Protein AF-A0A524FXG8-F1 (afdb_monomer_lite)

Radius of gyration: 23.09 Å; chains: 1; bounding box: 53×22×73 Å

Structure (mmCIF, N/CA/C/O backbone):
data_AF-A0A524FXG8-F1
#
_entry.id   AF-A0A524FXG8-F1
#
loop_
_atom_site.group_PDB
_atom_site.id
_atom_site.type_symbol
_atom_site.label_atom_id
_atom_site.label_alt_id
_atom_site.label_comp_id
_atom_site.label_asym_id
_atom_site.label_entity_id
_atom_site.label_seq_id
_atom_site.pdbx_PDB_ins_code
_atom_site.Cartn_x
_atom_site.Cartn_y
_atom_site.Cartn_z
_atom_site.occupancy
_atom_site.B_iso_or_equiv
_atom_site.auth_seq_id
_atom_site.auth_comp_id
_atom_site.auth_asym_id
_atom_site.auth_atom_id
_atom_site.pdbx_PDB_model_num
ATOM 1 N N . MET A 1 1 ? -6.587 5.532 -17.622 1.00 49.75 1 MET A N 1
ATOM 2 C CA . MET A 1 1 ? -5.555 4.882 -16.788 1.00 49.75 1 MET A CA 1
ATOM 3 C C . MET A 1 1 ? -4.461 5.917 -16.644 1.00 49.75 1 MET A C 1
ATOM 5 O O . MET A 1 1 ? -4.173 6.548 -17.646 1.00 49.75 1 MET A O 1
ATOM 9 N N . SER A 1 2 ? -3.969 6.210 -15.441 1.00 56.56 2 SER A N 1
ATOM 10 C CA . SER A 1 2 ? -2.902 7.207 -15.294 1.00 56.56 2 SER A CA 1
ATOM 11 C C . SER A 1 2 ? -1.637 6.649 -15.944 1.00 56.56 2 SER A C 1
ATOM 13 O O . SER A 1 2 ? -1.102 5.656 -15.456 1.00 56.56 2 SER A O 1
ATOM 15 N N . ASP A 1 3 ? -1.191 7.257 -17.042 1.00 66.06 3 ASP A N 1
ATOM 16 C CA . ASP A 1 3 ? 0.028 6.901 -17.789 1.00 66.06 3 ASP A CA 1
ATOM 17 C C . ASP A 1 3 ? 1.306 7.347 -17.053 1.00 66.06 3 ASP A C 1
ATOM 19 O O . ASP A 1 3 ? 2.302 7.729 -17.659 1.00 66.06 3 ASP A O 1
ATOM 23 N N . GLU A 1 4 ? 1.269 7.359 -15.721 1.00 83.06 4 GLU A N 1
ATOM 24 C CA . GLU A 1 4 ? 2.396 7.785 -14.906 1.00 83.06 4 GLU A CA 1
ATOM 25 C C . GLU A 1 4 ? 3.505 6.746 -15.040 1.00 83.06 4 GLU A C 1
ATOM 27 O O . GLU A 1 4 ? 3.271 5.554 -14.827 1.00 83.06 4 GLU A O 1
ATOM 32 N N . GLU A 1 5 ? 4.702 7.177 -15.424 1.00 90.25 5 GLU A N 1
ATOM 33 C CA . GLU A 1 5 ? 5.853 6.300 -15.607 1.00 90.25 5 GLU A CA 1
ATOM 34 C C . GLU A 1 5 ? 6.448 5.886 -14.259 1.00 90.25 5 GLU A C 1
ATOM 36 O O . GLU A 1 5 ? 6.342 6.577 -13.251 1.00 90.25 5 GLU A O 1
ATOM 41 N N . CYS A 1 6 ? 7.063 4.703 -14.195 1.00 90.94 6 CYS A N 1
ATOM 42 C CA . CYS A 1 6 ? 7.815 4.316 -13.007 1.00 90.94 6 CYS A CA 1
ATOM 43 C C . CYS A 1 6 ? 9.020 5.261 -12.854 1.00 90.94 6 CYS A C 1
ATOM 45 O O . CYS A 1 6 ? 9.872 5.262 -13.746 1.00 90.94 6 CYS A O 1
ATOM 47 N N . PRO A 1 7 ? 9.175 5.970 -11.721 1.00 91.44 7 PRO A N 1
ATOM 48 C CA . PRO A 1 7 ? 10.256 6.941 -11.542 1.00 91.44 7 PRO A CA 1
ATOM 49 C C . PRO A 1 7 ? 11.654 6.305 -11.576 1.00 91.44 7 PRO A C 1
ATOM 51 O O . PRO A 1 7 ? 12.638 6.995 -11.810 1.00 91.44 7 PRO A O 1
ATOM 54 N N . ASN A 1 8 ? 11.753 4.987 -11.367 1.00 92.38 8 ASN A N 1
ATOM 55 C CA . ASN A 1 8 ? 13.028 4.272 -11.373 1.00 92.38 8 ASN A CA 1
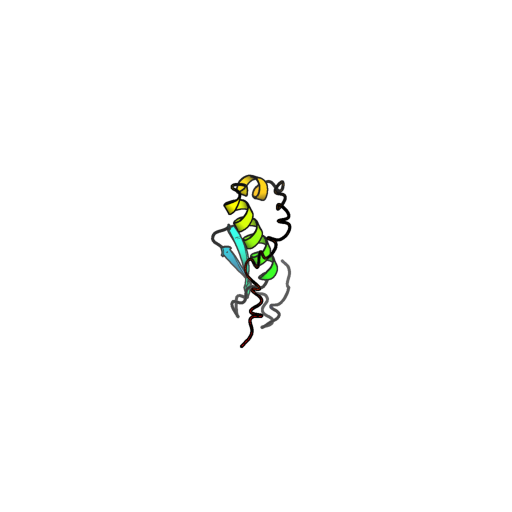ATOM 56 C C . ASN A 1 8 ? 13.435 3.731 -12.756 1.00 92.38 8 ASN A C 1
ATOM 58 O O . ASN A 1 8 ? 14.619 3.573 -13.028 1.00 92.38 8 ASN 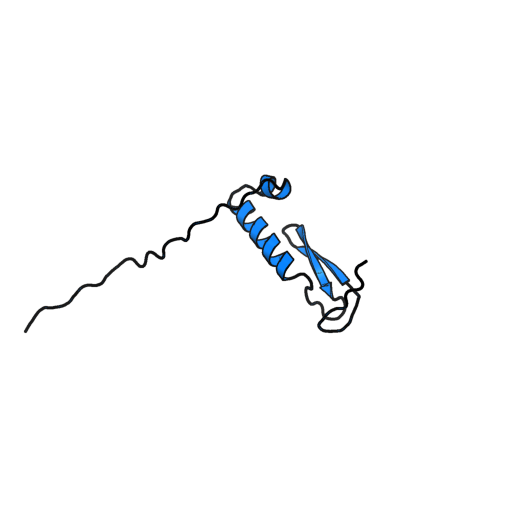A O 1
ATOM 62 N N . CYS A 1 9 ? 12.482 3.374 -13.624 1.00 93.38 9 CYS A N 1
ATOM 63 C CA . CYS A 1 9 ? 12.806 2.679 -14.881 1.00 93.38 9 CYS A CA 1
ATOM 64 C C . CYS A 1 9 ? 11.994 3.127 -16.106 1.00 93.38 9 CYS A C 1
ATOM 66 O O . CYS A 1 9 ? 12.067 2.466 -17.141 1.00 93.38 9 CYS A O 1
ATOM 68 N N . GLY A 1 10 ? 11.172 4.175 -15.989 1.00 91.94 10 GLY A N 1
ATOM 69 C CA . GLY A 1 10 ? 10.361 4.732 -17.082 1.00 91.94 10 GLY A CA 1
ATOM 70 C C . GLY A 1 10 ? 9.231 3.824 -17.585 1.00 91.94 10 GLY A C 1
ATOM 71 O O . GLY A 1 10 ? 8.564 4.133 -18.562 1.00 91.94 10 GLY A O 1
ATOM 72 N N . ALA A 1 11 ? 9.004 2.664 -16.962 1.00 92.25 11 ALA A N 1
ATOM 73 C CA . ALA A 1 11 ? 7.985 1.722 -17.420 1.00 92.25 11 ALA A CA 1
ATOM 74 C C . ALA A 1 11 ? 6.578 2.163 -16.996 1.00 92.25 11 ALA A C 1
ATOM 76 O O . ALA A 1 11 ? 6.364 2.551 -15.844 1.00 92.25 11 ALA A O 1
ATOM 77 N N . THR A 1 12 ? 5.608 2.018 -17.894 1.00 91.56 12 THR A N 1
ATOM 78 C CA . THR A 1 12 ? 4.184 2.295 -17.644 1.00 91.56 12 THR A CA 1
ATOM 79 C C . THR A 1 12 ? 3.411 1.066 -17.166 1.00 91.56 12 THR A C 1
ATOM 81 O O . THR A 1 12 ? 2.306 1.194 -16.645 1.00 91.56 12 THR A O 1
ATOM 84 N N . GLY A 1 13 ? 3.988 -0.132 -17.294 1.00 91.44 13 GLY A N 1
ATOM 85 C CA . GLY A 1 13 ? 3.371 -1.367 -16.828 1.00 91.44 13 GLY A CA 1
ATOM 86 C C . GLY A 1 13 ? 3.236 -1.415 -15.303 1.00 91.44 13 GLY A C 1
ATOM 87 O O . GLY A 1 13 ? 4.078 -0.908 -14.548 1.00 91.44 13 GLY A O 1
ATOM 88 N N . ARG A 1 14 ? 2.123 -1.995 -14.840 1.00 93.38 14 ARG A N 1
ATOM 89 C CA . ARG A 1 14 ? 1.740 -2.060 -13.425 1.00 93.38 14 ARG A CA 1
ATOM 90 C C . ARG A 1 14 ? 1.222 -3.448 -13.069 1.00 93.38 14 ARG A C 1
ATOM 92 O O . ARG A 1 14 ? 0.391 -4.004 -13.780 1.00 93.38 14 ARG A O 1
ATOM 99 N N . ILE A 1 15 ? 1.658 -3.971 -11.929 1.00 94.31 15 ILE A N 1
ATOM 100 C CA . ILE A 1 15 ? 1.132 -5.190 -11.313 1.00 94.31 15 ILE A CA 1
ATOM 101 C C . ILE A 1 15 ? 0.352 -4.772 -10.070 1.00 94.31 15 ILE A C 1
ATOM 103 O O . ILE A 1 15 ? 0.906 -4.146 -9.169 1.00 94.31 15 ILE A O 1
ATOM 107 N N . VAL A 1 16 ? -0.930 -5.128 -10.009 1.00 95.25 16 VAL A N 1
ATOM 108 C CA . VAL A 1 16 ? -1.771 -4.874 -8.833 1.00 95.25 16 VAL A CA 1
ATOM 109 C C . VAL A 1 16 ? -1.827 -6.129 -7.974 1.00 95.25 16 VAL A C 1
ATOM 111 O O . VAL A 1 16 ? -2.128 -7.215 -8.470 1.00 95.25 16 VAL A O 1
ATOM 114 N N . ARG A 1 17 ? -1.545 -5.974 -6.681 1.00 94.94 17 ARG A N 1
ATOM 115 C CA . ARG A 1 17 ? -1.680 -7.019 -5.661 1.00 94.94 17 ARG A CA 1
ATOM 116 C C . ARG A 1 17 ? -2.462 -6.481 -4.470 1.00 94.94 17 ARG A C 1
ATOM 118 O O . ARG A 1 17 ? -2.676 -5.278 -4.344 1.00 94.94 17 ARG A O 1
ATOM 125 N N . TYR A 1 18 ? -2.899 -7.389 -3.613 1.00 95.06 18 TYR A N 1
ATOM 126 C CA . TYR A 1 18 ? -3.519 -7.053 -2.341 1.00 95.06 18 TYR A CA 1
ATOM 127 C C . TYR A 1 18 ? -2.768 -7.784 -1.242 1.00 95.06 18 TYR A C 1
ATOM 129 O O . TYR A 1 18 ? -2.534 -8.990 -1.348 1.00 95.06 18 TYR A O 1
ATOM 137 N N . ASN A 1 19 ? -2.38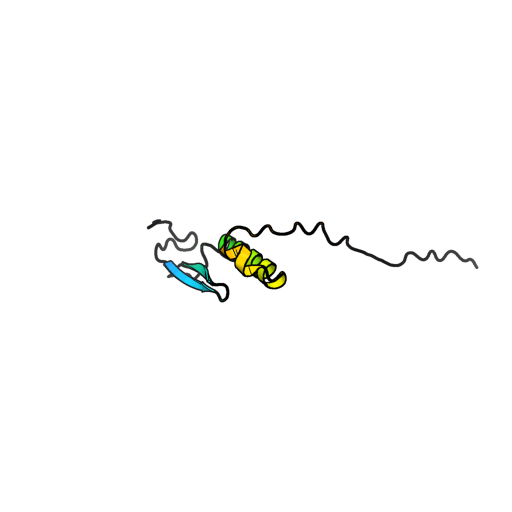6 -7.058 -0.196 1.00 92.88 19 ASN A N 1
ATOM 138 C CA . ASN A 1 19 ? -1.757 -7.680 0.960 1.00 92.88 19 ASN A CA 1
ATOM 139 C C . ASN A 1 19 ? -2.799 -8.388 1.846 1.00 92.88 19 ASN A C 1
ATOM 141 O O . ASN A 1 19 ? -4.003 -8.348 1.586 1.00 92.88 19 ASN A O 1
ATOM 145 N N . LYS A 1 20 ? -2.350 -9.012 2.943 1.00 92.31 20 LYS A N 1
ATOM 146 C CA . LYS A 1 20 ? -3.229 -9.743 3.881 1.00 92.31 20 LYS A CA 1
ATOM 147 C C . LYS A 1 20 ? -4.354 -8.897 4.499 1.00 92.31 20 LYS A C 1
ATOM 149 O O . LYS A 1 20 ? -5.326 -9.450 4.999 1.00 92.31 20 LYS A O 1
ATOM 154 N N . TRP A 1 21 ? -4.210 -7.573 4.487 1.00 91.50 21 TRP A N 1
ATOM 155 C CA . TRP A 1 21 ? -5.187 -6.612 5.000 1.00 91.50 21 TRP A CA 1
ATOM 156 C C . TRP A 1 21 ? -6.124 -6.082 3.904 1.00 91.50 21 TRP A C 1
ATOM 158 O O . TRP A 1 21 ? -6.880 -5.144 4.148 1.00 91.50 21 TRP A O 1
ATOM 168 N N . HIS A 1 22 ? -6.069 -6.666 2.702 1.00 91.19 22 HIS A N 1
ATOM 169 C CA . HIS A 1 22 ? -6.770 -6.207 1.502 1.00 91.19 22 HIS A CA 1
ATOM 170 C C . HIS A 1 22 ? -6.422 -4.764 1.094 1.00 91.19 22 HIS A C 1
ATOM 172 O O . HIS A 1 22 ? -7.202 -4.094 0.417 1.00 91.19 22 HIS A O 1
ATOM 178 N N . VAL A 1 23 ? -5.229 -4.279 1.455 1.00 93.69 23 VAL A N 1
ATOM 179 C CA . VAL A 1 23 ? -4.716 -2.993 0.967 1.00 93.69 23 VAL A CA 1
ATOM 180 C C . VAL A 1 23 ? -4.111 -3.199 -0.419 1.00 93.69 23 VAL A C 1
ATOM 182 O O . VAL A 1 23 ? -3.342 -4.137 -0.632 1.00 93.69 23 VAL A O 1
ATOM 185 N N . LYS A 1 24 ? -4.485 -2.330 -1.362 1.00 95.44 24 LYS A N 1
ATOM 186 C CA . LYS A 1 24 ? -4.033 -2.370 -2.755 1.00 95.44 24 LYS A CA 1
ATOM 187 C C . LYS A 1 24 ? -2.573 -1.931 -2.861 1.00 95.44 24 LYS A C 1
ATOM 189 O O . LYS A 1 24 ? -2.244 -0.796 -2.527 1.00 95.44 24 LYS A O 1
ATOM 194 N N . GLU A 1 25 ? -1.741 -2.793 -3.420 1.00 96.19 25 GLU A N 1
ATOM 195 C CA . GLU A 1 25 ? -0.335 -2.536 -3.717 1.00 96.19 25 GLU A CA 1
ATOM 196 C C . GLU A 1 25 ? -0.148 -2.463 -5.233 1.00 96.19 25 GLU A C 1
ATOM 198 O O . GLU A 1 25 ? -0.618 -3.327 -5.981 1.00 96.19 25 GLU A O 1
ATOM 203 N N . VAL A 1 26 ? 0.524 -1.417 -5.699 1.00 95.75 26 VAL A N 1
ATOM 204 C CA . VAL A 1 26 ? 0.779 -1.169 -7.117 1.00 95.75 26 VAL A CA 1
ATOM 205 C C . VAL A 1 26 ? 2.276 -1.236 -7.346 1.00 95.75 26 VAL A C 1
ATOM 207 O O . VAL A 1 26 ? 3.017 -0.363 -6.912 1.00 95.75 26 VAL A O 1
ATOM 210 N N . TYR A 1 27 ? 2.721 -2.265 -8.053 1.00 95.25 27 TYR A N 1
ATOM 211 C CA . TYR A 1 27 ? 4.125 -2.475 -8.373 1.00 95.25 27 TYR A CA 1
ATOM 212 C C . TYR A 1 27 ? 4.420 -2.111 -9.823 1.00 95.25 27 TYR A C 1
ATOM 214 O O . TYR A 1 27 ? 3.582 -2.305 -10.703 1.00 95.25 27 TYR A O 1
ATOM 222 N N . CYS A 1 28 ? 5.633 -1.636 -10.088 1.00 95.00 28 CYS A N 1
ATOM 223 C CA . CYS A 1 28 ? 6.169 -1.604 -11.444 1.00 95.00 28 CYS A CA 1
ATOM 224 C C . CYS A 1 28 ? 6.367 -3.038 -11.957 1.00 95.00 28 CYS A C 1
ATOM 226 O O . CYS A 1 28 ? 6.915 -3.878 -11.244 1.00 95.00 28 CYS A O 1
ATOM 228 N N . ASP A 1 29 ? 5.955 -3.322 -13.189 1.00 94.94 29 ASP A N 1
ATOM 229 C CA . ASP A 1 29 ? 6.085 -4.654 -13.791 1.00 94.94 29 ASP A CA 1
ATOM 230 C C . ASP A 1 29 ? 7.531 -5.033 -14.149 1.00 94.94 29 ASP A C 1
ATOM 232 O O . ASP A 1 29 ? 7.878 -6.209 -14.138 1.00 94.94 29 ASP A O 1
ATOM 236 N N . LYS A 1 30 ? 8.386 -4.046 -14.441 1.00 95.19 30 LYS A N 1
ATOM 237 C CA . LYS A 1 30 ? 9.793 -4.283 -14.790 1.00 95.19 30 LYS A CA 1
ATOM 238 C C . LYS A 1 30 ? 10.701 -4.389 -13.573 1.00 95.19 30 LYS A C 1
ATOM 240 O O . LYS A 1 30 ? 11.462 -5.344 -13.452 1.00 95.19 30 LYS A O 1
ATOM 245 N N . CYS A 1 31 ? 10.673 -3.386 -12.697 1.00 95.31 31 CYS A N 1
ATOM 246 C CA . CYS A 1 31 ? 11.601 -3.302 -11.565 1.00 95.31 31 CYS A CA 1
ATOM 247 C C . C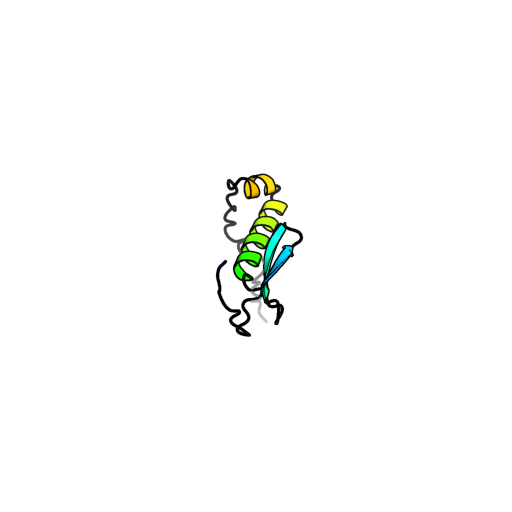YS A 1 31 ? 11.002 -3.788 -10.238 1.00 95.31 31 CYS A C 1
ATOM 249 O O . CYS A 1 31 ? 11.717 -3.820 -9.243 1.00 95.31 31 CYS A O 1
ATOM 251 N N . HIS A 1 32 ? 9.720 -4.174 -10.214 1.00 94.25 32 HIS A N 1
ATOM 252 C CA . HIS A 1 32 ? 9.031 -4.731 -9.041 1.00 94.25 32 HIS A CA 1
ATOM 253 C C . HIS A 1 32 ? 9.065 -3.848 -7.782 1.00 94.25 32 HIS A C 1
ATOM 255 O O . HIS A 1 32 ? 8.895 -4.338 -6.668 1.00 94.25 32 HIS A O 1
ATOM 261 N N . ILE A 1 33 ? 9.242 -2.536 -7.947 1.00 93.69 33 ILE A N 1
ATOM 262 C CA . ILE A 1 33 ? 9.156 -1.557 -6.858 1.00 93.69 33 ILE A CA 1
ATOM 263 C C . ILE A 1 33 ? 7.691 -1.193 -6.621 1.00 93.69 33 ILE A C 1
ATOM 265 O O . ILE A 1 33 ? 6.944 -1.000 -7.581 1.00 93.69 33 ILE A O 1
ATOM 269 N N . CYS A 1 34 ? 7.292 -1.086 -5.351 1.00 94.06 34 CYS A N 1
ATOM 270 C CA . CYS A 1 34 ? 5.969 -0.603 -4.964 1.00 94.06 34 CYS A CA 1
ATOM 271 C C . CYS A 1 34 ? 5.891 0.917 -5.157 1.00 94.06 34 CYS A C 1
ATOM 273 O O . CYS A 1 34 ? 6.639 1.683 -4.550 1.00 94.06 34 CYS A O 1
ATOM 275 N N . LEU A 1 35 ? 4.983 1.347 -6.021 1.00 94.56 35 LEU A N 1
ATOM 276 C CA . LEU A 1 35 ? 4.824 2.730 -6.459 1.00 94.56 35 LEU A CA 1
ATOM 277 C C . LEU A 1 35 ? 3.905 3.531 -5.540 1.00 94.56 35 LEU A C 1
ATOM 279 O O . LEU A 1 35 ? 3.991 4.749 -5.515 1.00 94.56 35 LEU A O 1
ATOM 283 N N . ASN A 1 36 ? 3.062 2.857 -4.757 1.00 94.88 36 ASN A N 1
ATOM 284 C CA . ASN A 1 36 ? 2.198 3.477 -3.756 1.00 94.88 36 ASN A CA 1
ATOM 285 C C . ASN A 1 36 ? 2.603 3.074 -2.327 1.00 94.88 36 ASN A C 1
ATOM 287 O O . ASN A 1 36 ? 1.752 2.852 -1.469 1.00 94.88 36 ASN A O 1
ATOM 291 N N . THR A 1 37 ? 3.913 2.956 -2.073 1.00 94.06 37 THR A N 1
ATOM 292 C CA . THR A 1 37 ? 4.456 2.477 -0.787 1.00 94.06 37 THR A CA 1
ATOM 293 C C . THR A 1 37 ? 3.927 3.272 0.408 1.00 94.06 37 THR A C 1
ATOM 295 O O . THR A 1 37 ? 3.520 2.664 1.394 1.00 94.06 37 THR A O 1
ATOM 298 N N . GLU A 1 38 ? 3.895 4.603 0.323 1.00 94.56 38 GLU A N 1
ATOM 299 C CA . GLU A 1 38 ? 3.430 5.465 1.421 1.00 94.56 38 GLU A CA 1
ATOM 300 C C . GLU A 1 38 ? 1.950 5.215 1.745 1.00 94.56 38 GLU A C 1
ATOM 302 O O . GLU A 1 38 ? 1.602 4.945 2.894 1.00 94.56 38 GLU A O 1
ATOM 307 N N . GLU A 1 39 ? 1.092 5.178 0.720 1.00 93.38 39 GLU A N 1
ATOM 308 C CA . GLU A 1 39 ? -0.338 4.874 0.864 1.00 93.38 39 GLU A CA 1
ATOM 309 C C . GLU A 1 39 ? -0.561 3.475 1.466 1.00 93.38 39 GLU A C 1
ATOM 311 O O . GLU A 1 39 ? -1.402 3.288 2.350 1.00 93.38 39 GLU A O 1
ATOM 316 N N . VAL A 1 40 ? 0.204 2.477 1.007 1.00 94.50 40 VAL A N 1
ATOM 317 C CA . VAL A 1 40 ? 0.132 1.104 1.524 1.00 94.50 40 VAL A CA 1
ATOM 318 C C . VAL A 1 40 ? 0.520 1.064 2.996 1.00 94.50 40 VAL A C 1
ATOM 320 O O . VAL A 1 40 ? -0.170 0.412 3.785 1.00 94.50 40 VAL A O 1
ATOM 323 N N . GLN A 1 41 ? 1.603 1.743 3.377 1.00 94.50 41 GLN A N 1
ATOM 324 C CA . GLN A 1 41 ? 2.075 1.798 4.758 1.00 94.50 41 GLN A CA 1
ATOM 325 C C . GLN A 1 41 ? 1.054 2.475 5.670 1.00 94.50 41 GLN A C 1
ATOM 327 O O . GLN A 1 41 ? 0.716 1.917 6.716 1.00 94.50 41 GLN A O 1
ATOM 332 N N . GLU A 1 42 ? 0.517 3.625 5.265 1.00 93.50 42 GLU A N 1
ATOM 333 C CA . GLU A 1 42 ? -0.483 4.365 6.034 1.00 93.50 42 GLU A CA 1
ATOM 334 C C . GLU A 1 42 ? -1.757 3.538 6.241 1.00 93.50 42 GLU A C 1
ATOM 336 O O . GLU A 1 42 ? -2.170 3.295 7.378 1.00 93.50 42 GLU A O 1
ATOM 341 N N . LYS A 1 43 ? -2.342 3.009 5.158 1.00 93.06 43 LYS A N 1
ATOM 342 C CA . LYS A 1 43 ? -3.553 2.179 5.241 1.00 93.06 43 LYS A CA 1
ATOM 343 C C . LYS A 1 43 ? -3.319 0.918 6.057 1.00 93.06 43 LYS A C 1
ATOM 345 O O . LYS A 1 43 ? -4.145 0.562 6.893 1.00 93.06 43 LYS A O 1
ATOM 350 N N . THR A 1 44 ? -2.181 0.257 5.863 1.00 93.94 44 THR A N 1
ATOM 351 C CA . THR A 1 44 ? -1.829 -0.937 6.639 1.00 93.94 44 THR A CA 1
ATOM 352 C C . THR A 1 44 ? -1.698 -0.609 8.124 1.00 93.94 44 THR A C 1
ATOM 354 O O . THR A 1 44 ? -2.189 -1.372 8.955 1.00 93.94 44 THR A O 1
ATOM 357 N N . ARG A 1 45 ? -1.091 0.531 8.478 1.00 93.56 45 ARG A N 1
ATOM 358 C CA . ARG A 1 45 ? -0.992 0.992 9.868 1.00 93.56 45 ARG A CA 1
ATOM 359 C C . ARG A 1 45 ? -2.375 1.237 10.472 1.00 93.56 45 ARG A C 1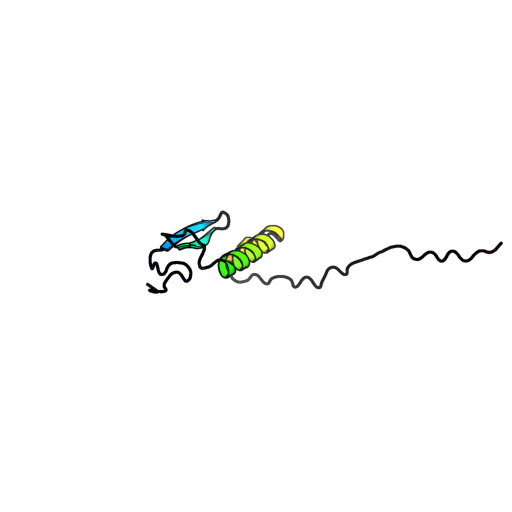
ATOM 361 O O . ARG A 1 45 ? -2.632 0.756 11.572 1.00 93.56 45 ARG A O 1
ATOM 368 N N . LEU A 1 46 ? -3.274 1.915 9.758 1.00 91.94 46 LEU A N 1
ATOM 369 C CA . LEU A 1 46 ? -4.646 2.160 10.221 1.00 91.94 46 LEU A CA 1
ATOM 370 C C . LEU A 1 46 ? -5.418 0.856 10.454 1.00 91.94 46 LEU A C 1
ATOM 372 O O . LEU A 1 46 ? -6.012 0.678 11.516 1.00 91.94 46 LEU A O 1
ATOM 376 N N . VAL A 1 47 ? -5.345 -0.091 9.512 1.00 93.06 47 VAL A N 1
ATOM 377 C CA . VAL A 1 47 ? -5.985 -1.410 9.653 1.00 93.06 47 VAL A CA 1
ATOM 378 C C . VAL A 1 47 ? -5.424 -2.172 10.852 1.00 93.06 47 VAL A C 1
ATOM 380 O O . VAL A 1 47 ? -6.185 -2.777 11.602 1.00 93.06 47 VAL A O 1
ATOM 383 N N . GLN A 1 48 ? -4.111 -2.119 11.088 1.00 92.44 48 GLN A N 1
ATOM 384 C CA . GLN A 1 48 ? -3.498 -2.774 12.246 1.00 92.44 48 GLN A CA 1
ATOM 385 C C . GLN A 1 48 ? -3.965 -2.181 13.579 1.00 92.44 48 GLN A C 1
ATOM 387 O O . GLN A 1 48 ? -4.220 -2.936 14.518 1.00 92.44 48 GLN A O 1
ATOM 392 N N . ILE A 1 49 ? -4.085 -0.853 13.673 1.00 92.94 49 ILE A N 1
ATOM 393 C CA . ILE A 1 49 ? -4.574 -0.191 14.889 1.00 92.94 49 ILE A CA 1
ATOM 394 C C . ILE A 1 49 ? -6.050 -0.536 15.103 1.00 92.94 49 ILE A C 1
ATOM 396 O O . ILE A 1 49 ? -6.399 -1.050 16.164 1.00 92.94 49 ILE A O 1
ATOM 400 N N . ALA A 1 50 ? -6.895 -0.375 14.083 1.00 91.88 50 ALA A N 1
ATOM 401 C CA . ALA A 1 50 ? -8.311 -0.722 14.169 1.00 91.88 50 ALA A CA 1
ATOM 402 C C . ALA A 1 50 ? -8.522 -2.210 14.501 1.00 91.88 50 ALA A C 1
ATOM 404 O O . ALA A 1 50 ? -9.387 -2.548 15.304 1.00 91.88 50 ALA A O 1
ATOM 405 N N . SER A 1 51 ? -7.702 -3.111 13.948 1.00 92.25 51 SER A N 1
ATOM 406 C CA . SER A 1 51 ? -7.708 -4.537 14.300 1.00 92.25 51 SER A CA 1
ATOM 407 C C . SER A 1 51 ? -7.370 -4.777 15.763 1.00 92.25 51 SER A C 1
ATOM 409 O O . SER A 1 51 ? -8.002 -5.625 16.386 1.00 92.25 51 SER A O 1
ATOM 411 N N . ARG A 1 52 ? -6.391 -4.054 16.314 1.00 92.88 52 ARG A N 1
ATOM 412 C CA . ARG A 1 52 ? -6.014 -4.161 17.729 1.00 92.88 52 ARG A CA 1
ATOM 413 C C . ARG A 1 52 ? -7.114 -3.637 18.650 1.00 92.88 52 ARG A C 1
ATOM 415 O O . ARG A 1 52 ? -7.329 -4.202 19.713 1.00 92.88 52 ARG A O 1
ATOM 422 N N . GLU A 1 53 ? -7.810 -2.586 18.231 1.00 92.44 53 GLU A N 1
ATOM 423 C CA . GLU A 1 53 ? -8.919 -1.984 18.977 1.00 92.44 53 GLU A CA 1
ATOM 424 C C . GLU A 1 53 ? -10.251 -2.739 18.803 1.00 92.44 53 GLU A C 1
ATOM 426 O O . GLU A 1 53 ? -11.231 -2.393 19.456 1.00 92.44 53 GLU A O 1
ATOM 431 N N . GLY A 1 54 ? -10.319 -3.756 17.931 1.00 92.31 54 GLY A N 1
ATOM 432 C CA . GLY A 1 54 ? -11.566 -4.464 17.608 1.00 92.31 54 GLY A CA 1
ATOM 433 C C . GLY A 1 54 ? -12.536 -3.658 16.730 1.00 92.31 54 GLY A C 1
ATOM 434 O O . GLY A 1 54 ? -13.703 -4.014 16.604 1.00 92.31 54 GLY A O 1
ATOM 435 N N . LYS A 1 55 ? -12.051 -2.589 16.091 1.00 92.75 55 LYS A N 1
ATOM 436 C CA . LYS A 1 55 ? -12.825 -1.582 15.349 1.00 92.75 55 LYS A CA 1
ATOM 437 C C . LYS A 1 55 ? -12.659 -1.669 13.829 1.00 92.75 55 LYS A C 1
ATOM 439 O O . LYS A 1 55 ? -12.869 -0.689 13.118 1.00 92.75 55 LYS A O 1
ATOM 444 N N . LEU A 1 56 ? -12.293 -2.837 13.290 1.00 91.00 56 LEU A N 1
ATOM 445 C CA . LEU A 1 56 ? -12.158 -3.024 11.834 1.00 91.00 56 LEU A CA 1
ATOM 446 C C . LEU A 1 56 ? -13.432 -2.647 11.075 1.00 91.00 56 LEU A C 1
ATOM 448 O O . LEU A 1 56 ? -13.348 -2.049 10.009 1.00 91.00 56 LEU A O 1
ATOM 452 N N . ASN A 1 57 ? -14.605 -2.960 11.631 1.00 91.25 57 ASN A N 1
ATOM 453 C CA . ASN A 1 57 ? -15.871 -2.619 10.991 1.00 91.25 57 ASN A CA 1
ATOM 454 C C . ASN A 1 57 ? -16.049 -1.096 10.866 1.00 91.25 57 ASN A C 1
ATOM 456 O O . ASN A 1 57 ? -16.372 -0.604 9.791 1.00 91.25 57 ASN A O 1
ATOM 460 N N . GLU A 1 58 ? -15.747 -0.338 11.924 1.00 90.75 58 GLU A N 1
ATOM 461 C CA . GLU A 1 58 ? -15.777 1.131 11.892 1.00 90.75 58 GLU A CA 1
ATOM 462 C C . GLU A 1 58 ? -14.799 1.692 10.851 1.00 90.75 58 GLU A C 1
ATOM 464 O O . GLU A 1 58 ? -15.110 2.671 10.171 1.00 90.75 58 GLU A O 1
ATOM 469 N N . LEU A 1 59 ? -13.630 1.057 10.690 1.00 91.31 59 LEU A N 1
ATOM 470 C CA . LEU A 1 59 ? -12.641 1.469 9.693 1.00 91.31 59 LEU A CA 1
ATOM 471 C C . LEU A 1 59 ? -13.184 1.286 8.277 1.00 91.31 59 LEU A C 1
ATOM 473 O O . LEU A 1 59 ? -13.108 2.210 7.470 1.00 91.31 59 LEU A O 1
ATOM 477 N N . TYR A 1 60 ? -13.776 0.128 7.985 1.00 86.50 60 TYR A N 1
ATOM 478 C CA . TYR A 1 60 ? -14.362 -0.139 6.672 1.00 86.50 60 TYR A CA 1
ATOM 479 C C . TYR A 1 60 ? -15.632 0.679 6.398 1.00 86.50 60 TYR A C 1
ATOM 481 O O . TYR A 1 60 ? -15.912 0.982 5.240 1.00 86.50 60 TYR A O 1
ATOM 489 N N . MET A 1 61 ? -16.371 1.086 7.435 1.00 90.12 61 MET A N 1
ATOM 490 C CA . MET A 1 61 ? -17.522 1.991 7.315 1.00 90.12 61 MET A CA 1
ATOM 491 C C . MET A 1 61 ? -17.134 3.477 7.225 1.00 90.12 61 MET A C 1
ATOM 493 O O . MET A 1 61 ? -18.005 4.318 7.015 1.00 90.12 61 MET A O 1
ATOM 497 N N . GLY A 1 62 ? -15.848 3.817 7.371 1.00 87.56 62 GLY A N 1
ATOM 498 C CA . GLY A 1 62 ? -15.363 5.200 7.318 1.00 87.56 62 GLY A CA 1
ATOM 499 C C . GLY A 1 62 ? -15.703 6.039 8.554 1.00 87.56 62 GLY A C 1
ATOM 500 O O . GLY A 1 62 ? -15.560 7.258 8.520 1.00 87.56 62 GLY A O 1
ATOM 501 N N . THR A 1 63 ? -16.146 5.411 9.645 1.00 89.12 63 THR A N 1
ATOM 502 C CA . THR A 1 63 ? -16.479 6.083 10.914 1.00 89.12 63 THR A CA 1
ATOM 503 C C . THR A 1 63 ? -15.367 5.967 11.952 1.00 89.12 63 THR A C 1
ATOM 505 O O . THR A 1 63 ? -15.474 6.547 13.031 1.00 89.12 63 THR A O 1
ATOM 508 N N . TYR A 1 64 ? -14.303 5.220 11.647 1.00 86.75 64 TYR A N 1
ATOM 509 C CA . TYR A 1 64 ? -13.169 5.055 12.543 1.00 86.75 64 TYR A CA 1
ATOM 510 C C . TYR A 1 64 ? -12.432 6.371 12.761 1.00 86.75 64 TYR A C 1
ATOM 512 O O . TYR A 1 64 ? -11.860 6.955 11.840 1.00 86.75 64 TYR A O 1
ATOM 520 N N . GLN A 1 65 ? -12.401 6.800 14.015 1.00 81.75 65 GLN A N 1
ATOM 521 C CA . GLN A 1 65 ? -11.512 7.850 14.472 1.00 81.75 65 GLN A CA 1
ATOM 522 C C . GLN A 1 65 ? -10.371 7.191 15.225 1.00 81.75 65 GLN A C 1
ATOM 524 O O . GLN A 1 65 ? -10.583 6.557 16.259 1.00 81.75 65 GLN A O 1
ATOM 529 N N . GLN A 1 66 ? -9.158 7.344 14.699 1.00 76.19 66 GLN A N 1
ATOM 530 C CA . GLN A 1 66 ? -7.975 6.923 15.424 1.00 76.19 66 GLN A CA 1
ATOM 531 C C . GLN A 1 66 ? -7.919 7.711 16.733 1.00 76.19 66 GLN A C 1
ATOM 533 O O . GLN A 1 66 ? -7.817 8.941 16.728 1.00 76.19 66 GLN A O 1
ATOM 538 N N . SER A 1 67 ? -7.974 6.995 17.853 1.00 67.69 67 SER A N 1
ATOM 539 C CA . SER A 1 67 ? -7.723 7.570 19.168 1.00 67.69 67 SER A CA 1
ATOM 540 C C . SER A 1 67 ? -6.336 8.214 19.119 1.00 67.69 67 SER A C 1
ATOM 542 O O . SER A 1 67 ? -5.342 7.528 18.860 1.00 67.69 67 SER A O 1
ATOM 544 N N . LYS A 1 68 ? -6.242 9.537 19.305 1.00 58.69 68 LYS A N 1
ATOM 545 C CA . LYS A 1 68 ? -4.948 10.182 19.543 1.00 58.69 68 LYS A CA 1
ATOM 546 C C . LYS A 1 68 ? -4.439 9.608 20.857 1.00 58.69 68 LYS A C 1
ATOM 548 O O . LYS A 1 68 ? -4.870 10.044 21.917 1.00 58.69 68 LYS A O 1
ATOM 553 N N . ASN A 1 69 ? -3.565 8.611 20.789 1.00 53.56 69 ASN A N 1
ATOM 554 C CA . ASN A 1 69 ? -2.721 8.292 21.926 1.00 53.56 69 ASN A CA 1
ATOM 555 C C . ASN A 1 69 ? -1.840 9.524 22.127 1.00 53.56 69 ASN A C 1
ATOM 557 O O . ASN A 1 69 ? -0.849 9.708 21.418 1.00 53.56 69 ASN A O 1
ATOM 561 N N . GLU A 1 70 ? -2.256 10.407 23.038 1.00 46.44 70 GLU A N 1
ATOM 562 C CA . GLU A 1 70 ? -1.318 11.262 23.751 1.00 46.44 70 GLU A CA 1
ATOM 563 C C . GLU A 1 70 ? -0.201 10.348 24.234 1.00 46.44 70 GLU A C 1
ATOM 565 O O . GLU A 1 70 ? -0.467 9.257 24.749 1.00 46.44 70 GLU A O 1
ATOM 570 N N . GLY A 1 71 ? 1.031 10.740 23.908 1.00 43.03 71 GLY A N 1
ATOM 571 C CA . GLY A 1 71 ? 2.211 9.920 24.094 1.00 43.03 71 GLY A CA 1
ATOM 572 C C . GLY A 1 71 ? 2.174 9.219 25.440 1.00 43.03 71 GLY A C 1
ATOM 573 O O . GLY A 1 71 ? 1.909 9.832 26.474 1.00 43.03 71 GLY A O 1
ATOM 574 N N . THR A 1 72 ? 2.456 7.921 25.416 1.00 46.38 72 THR A N 1
ATOM 575 C CA . THR A 1 72 ? 3.095 7.269 26.546 1.00 46.38 72 THR A CA 1
ATOM 576 C C . THR A 1 72 ? 4.240 8.191 26.939 1.00 46.38 72 THR A C 1
ATOM 578 O O . THR A 1 72 ? 5.227 8.285 26.217 1.00 46.38 72 THR A O 1
ATOM 581 N N . ALA A 1 73 ? 4.043 8.959 28.011 1.00 46.16 73 ALA A N 1
ATOM 582 C CA . ALA A 1 73 ? 5.125 9.609 28.706 1.00 46.16 73 ALA A CA 1
ATOM 583 C C . ALA A 1 73 ? 6.159 8.514 28.933 1.00 46.16 73 ALA A C 1
ATOM 585 O O . ALA A 1 73 ? 5.836 7.485 29.540 1.00 46.16 73 ALA A O 1
ATOM 586 N N . ASP A 1 74 ? 7.349 8.712 28.377 1.00 50.00 74 ASP A N 1
ATOM 587 C CA . ASP A 1 74 ? 8.546 8.007 28.781 1.00 50.00 74 ASP A CA 1
ATOM 588 C C . ASP A 1 74 ? 8.645 8.160 30.300 1.00 50.00 74 ASP A C 1
ATOM 590 O O . ASP A 1 74 ? 9.119 9.161 30.834 1.00 50.00 74 ASP A O 1
ATOM 594 N N . LYS A 1 75 ? 8.101 7.185 31.027 1.00 50.31 75 LYS A N 1
ATOM 595 C CA . LYS A 1 75 ? 8.446 6.959 32.419 1.00 50.31 75 LYS A CA 1
ATOM 596 C C . LYS A 1 75 ? 9.831 6.328 32.390 1.00 50.31 75 LYS A C 1
ATOM 598 O O . LYS A 1 75 ? 9.967 5.123 32.573 1.00 50.31 75 LYS A O 1
ATOM 603 N N . GLU A 1 76 ? 10.851 7.149 32.147 1.00 47.72 76 GLU A N 1
ATOM 604 C CA . GLU A 1 76 ? 12.116 6.954 32.847 1.00 47.72 76 GLU A CA 1
ATOM 605 C C . GLU A 1 76 ? 11.779 7.109 34.332 1.00 47.72 76 GLU A C 1
ATOM 607 O O . GLU A 1 76 ? 11.460 8.191 34.821 1.00 47.72 76 GLU A O 1
ATOM 612 N N . SER A 1 77 ? 11.669 5.979 35.017 1.00 52.62 77 SER A N 1
ATOM 613 C CA . SER A 1 77 ? 11.526 5.904 36.465 1.00 52.62 77 SER A CA 1
ATOM 614 C C . SER A 1 77 ? 12.774 5.219 37.001 1.00 52.62 77 SER A C 1
ATOM 616 O O . SER A 1 77 ? 13.154 4.178 36.462 1.00 52.62 77 SER A O 1
ATOM 618 N N . ASP A 1 78 ? 13.321 5.828 38.055 1.00 45.50 78 ASP A N 1
ATOM 619 C CA . ASP A 1 78 ? 14.386 5.370 38.958 1.00 45.50 78 ASP A CA 1
ATOM 620 C C . ASP A 1 78 ? 15.828 5.394 38.402 1.00 45.50 78 ASP A C 1
ATOM 622 O O . ASP A 1 78 ? 16.123 4.834 37.356 1.00 45.50 78 ASP A O 1
ATOM 626 N N . ASP A 1 79 ? 16.833 5.961 39.072 1.00 50.28 79 ASP A N 1
ATOM 627 C CA . ASP A 1 79 ? 16.872 6.580 40.398 1.00 50.28 79 ASP A CA 1
ATOM 628 C C . ASP A 1 79 ? 18.180 7.388 40.515 1.00 50.28 79 ASP A C 1
ATOM 630 O O . ASP A 1 79 ? 19.277 6.849 40.340 1.00 50.28 79 ASP A O 1
ATOM 634 N N . SER A 1 80 ? 18.084 8.687 40.798 1.00 54.59 80 SER A N 1
ATOM 635 C CA . SER A 1 80 ? 19.234 9.495 41.217 1.00 54.59 80 SER A CA 1
ATOM 636 C C . SER A 1 80 ? 19.407 9.331 42.724 1.00 54.59 80 SER A C 1
ATOM 638 O O . SER A 1 80 ? 18.808 10.084 43.487 1.00 54.59 80 SER A O 1
ATOM 640 N N . ILE A 1 81 ? 20.243 8.385 43.159 1.00 61.78 81 ILE A N 1
ATOM 641 C CA . ILE A 1 81 ? 20.751 8.380 44.537 1.00 61.78 81 ILE A CA 1
ATOM 642 C C . ILE A 1 81 ? 22.094 9.109 44.570 1.00 61.78 81 ILE A C 1
ATOM 644 O O . ILE A 1 81 ? 23.124 8.598 44.126 1.00 61.78 81 ILE A O 1
ATOM 648 N N . GLU A 1 82 ? 22.056 10.326 45.119 1.00 55.97 82 GLU A N 1
ATOM 649 C CA . GLU A 1 82 ? 23.205 11.024 45.693 1.00 55.97 82 GLU A CA 1
ATOM 650 C C . GLU A 1 82 ? 23.950 10.093 46.659 1.00 55.97 82 GLU A C 1
ATOM 652 O O . GLU A 1 82 ? 23.424 9.730 47.707 1.00 55.97 82 GLU A O 1
ATOM 657 N N . ASN A 1 83 ? 25.203 9.757 46.357 1.00 50.62 83 ASN A N 1
ATOM 658 C CA . ASN A 1 83 ? 26.139 9.303 47.381 1.00 50.62 83 ASN A CA 1
ATOM 659 C C . ASN A 1 83 ? 27.074 10.457 47.732 1.00 50.62 83 ASN A C 1
ATOM 661 O O . ASN A 1 83 ? 28.191 10.565 47.229 1.00 50.62 83 ASN A O 1
ATOM 665 N N . GLY A 1 84 ? 26.583 11.329 48.608 1.00 48.25 84 GLY A N 1
ATOM 666 C CA . GLY A 1 84 ? 27.432 12.074 49.521 1.00 48.25 84 GLY A CA 1
ATOM 667 C C . GLY A 1 84 ? 27.508 11.312 50.839 1.00 48.25 84 GLY A C 1
ATOM 668 O O . GLY A 1 84 ? 26.558 11.356 51.613 1.00 48.25 84 GLY A O 1
ATOM 669 N N . LEU A 1 85 ? 28.624 10.633 51.110 1.00 56.38 85 LEU A N 1
ATOM 670 C CA . LEU A 1 85 ? 29.059 10.374 52.480 1.00 56.38 85 LEU A CA 1
ATOM 671 C C . LEU A 1 85 ?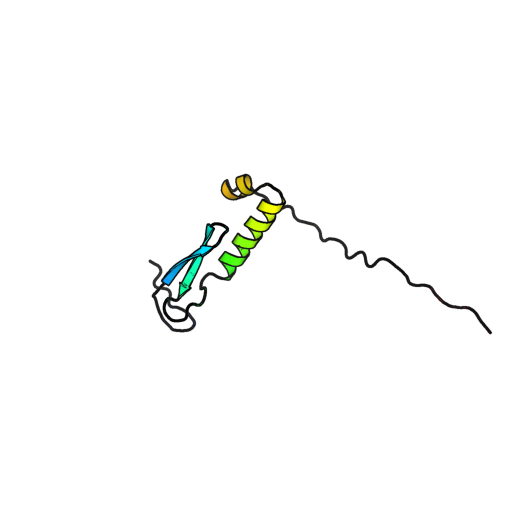 30.586 10.248 52.532 1.00 56.38 85 LEU A C 1
ATOM 673 O O . LEU A 1 85 ? 31.204 9.552 51.730 1.00 56.38 85 LEU A O 1
ATOM 677 N N . SER A 1 86 ? 31.134 11.008 53.466 1.00 46.44 86 SER A N 1
ATOM 678 C CA . SER A 1 86 ? 32.531 11.273 53.781 1.00 46.44 86 SER A CA 1
ATOM 679 C C . SER A 1 86 ? 33.339 10.042 54.203 1.00 46.44 86 SER A C 1
ATOM 681 O O . SER A 1 86 ? 32.793 9.167 54.871 1.00 46.44 86 SER A O 1
ATOM 683 N N . ASP A 1 87 ? 34.649 10.081 53.944 1.00 47.72 87 ASP A N 1
ATOM 684 C CA . ASP A 1 87 ? 35.691 9.806 54.950 1.00 47.72 87 ASP A CA 1
ATOM 685 C C . ASP A 1 87 ? 36.901 10.722 54.687 1.00 47.72 87 ASP A C 1
ATOM 687 O O . ASP A 1 87 ? 37.314 10.829 53.505 1.00 47.72 87 ASP A O 1
#

pLDDT: mean 81.18, std 18.43, range [43.03, 96.19]

Secondary structure (DSSP, 8-state):
---PPPTTT----EEEEE-TT--EEEEETTT--BTTHHHHHHHHHHHHHHHHHT-HHHHHTT-PPPP--------------------

Foldseek 3Di:
DPQDADPVPRHSDWDWDADPLRQIWIAGPPPRDTPCVVVSVVVVVVCVQCVVVVNNVCVVVVNDDPDPPPDPPPPPDDDDDDPDDDD

Sequence (87 aa):
MSDEECPNCGATGRIVRYNKWHVKEVYCDKCHICLNTEEVQEKTRLVQIASREGKLNELYMGTYQQSKNEGTADKESDDSIENGLSD